Protein AF-C9E0E5-F1 (afdb_monomer_lite)

Sequence (96 aa):
LAVNFLDRFLSCMSVLRGKLQLVGTAAILLASKYEEIYPPEVDEFVYITDDTYTKRQLLRMEHLLLKVLAFDLTVPTTNQFLLQYLRRQGVCVRTE

InterPro domains:
  IPR006671 Cyclin, N-terminal [PF00134] (1-74)
  IPR013763 Cyclin-like domain [SM00385] (1-67)
  IPR036915 Cyclin-like superfamily [SSF47954] (1-73)
  IPR039361 Cyclin [PTHR10177] (1-86)

Organism: Vicugna pacos (NCBI:txid30538)

Structure (mmCIF, N/CA/C/O backbone):
data_AF-C9E0E5-F1
#
_entry.id   AF-C9E0E5-F1
#
loop_
_atom_site.group_PDB
_atom_site.id
_atom_site.type_symbol
_atom_site.label_atom_id
_atom_site.label_alt_id
_atom_site.label_comp_id
_atom_site.label_asym_id
_atom_site.label_entity_id
_atom_site.label_seq_id
_atom_site.pdbx_PDB_ins_code
_atom_site.Cartn_x
_atom_site.Cartn_y
_atom_site.Cartn_z
_atom_site.occupancy
_atom_site.B_iso_or_equiv
_atom_site.auth_seq_id
_atom_site.auth_comp_id
_atom_site.auth_asym_id
_atom_site.auth_atom_id
_atom_site.pdbx_PDB_model_num
ATOM 1 N N . LEU A 1 1 ? 3.155 -0.765 -7.434 1.00 96.12 1 LEU A N 1
ATOM 2 C CA . LEU A 1 1 ? 2.494 -2.020 -7.018 1.00 96.12 1 LEU A CA 1
ATOM 3 C C . LEU A 1 1 ? 1.277 -1.765 -6.124 1.00 96.12 1 LEU A C 1
ATOM 5 O O . LEU A 1 1 ? 0.192 -2.186 -6.496 1.00 96.12 1 LEU A O 1
ATOM 9 N N . ALA A 1 2 ? 1.410 -0.997 -5.035 1.00 97.94 2 ALA A N 1
ATOM 10 C CA . ALA A 1 2 ? 0.301 -0.670 -4.121 1.00 97.94 2 ALA A CA 1
ATOM 11 C C . ALA A 1 2 ? -0.988 -0.183 -4.813 1.00 97.94 2 ALA A C 1
ATOM 13 O O . ALA A 1 2 ? -2.068 -0.667 -4.498 1.00 97.94 2 ALA A O 1
ATOM 14 N N . VAL A 1 3 ? -0.876 0.721 -5.796 1.00 97.81 3 VAL A N 1
ATOM 15 C CA . VAL A 1 3 ? -2.030 1.213 -6.576 1.00 97.81 3 VAL A CA 1
ATOM 16 C C . VAL A 1 3 ? -2.761 0.069 -7.289 1.00 97.81 3 VAL A C 1
ATOM 18 O O . VAL A 1 3 ? -3.976 -0.019 -7.204 1.00 97.81 3 VAL A O 1
ATOM 21 N N . ASN A 1 4 ? -2.033 -0.875 -7.898 1.00 97.88 4 ASN A N 1
ATOM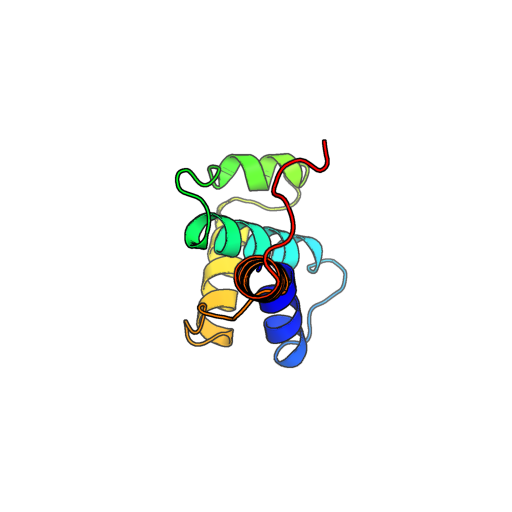 22 C CA . ASN A 1 4 ? -2.648 -2.040 -8.539 1.00 97.88 4 ASN A CA 1
ATOM 23 C C . ASN A 1 4 ? -3.409 -2.915 -7.529 1.00 97.88 4 ASN A C 1
ATOM 25 O O . ASN A 1 4 ? -4.515 -3.362 -7.822 1.00 97.88 4 ASN A O 1
ATOM 29 N N . PHE A 1 5 ? -2.838 -3.136 -6.342 1.00 98.25 5 PHE A N 1
ATOM 30 C CA . PHE A 1 5 ? -3.506 -3.877 -5.270 1.00 98.25 5 PHE A CA 1
ATOM 31 C C . PHE A 1 5 ? -4.769 -3.164 -4.789 1.00 98.25 5 PHE A C 1
ATOM 33 O O . PHE A 1 5 ? -5.802 -3.810 -4.622 1.00 98.25 5 PHE A O 1
ATOM 40 N N . LEU A 1 6 ? -4.702 -1.844 -4.607 1.00 98.31 6 LEU A N 1
ATOM 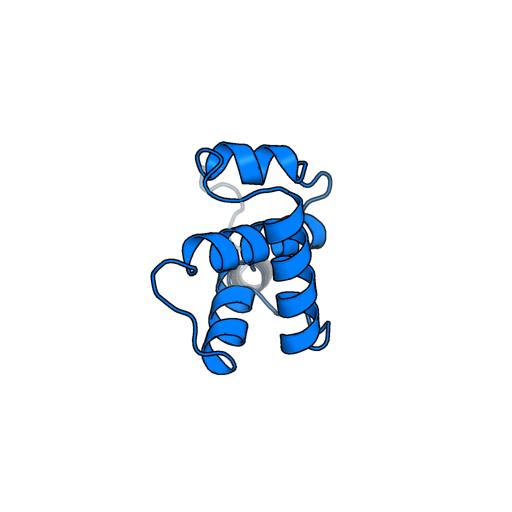41 C CA . LEU A 1 6 ? -5.840 -1.022 -4.213 1.00 98.31 6 LEU A CA 1
ATOM 42 C C . LEU A 1 6 ? -6.960 -1.078 -5.259 1.00 98.31 6 LEU A C 1
ATOM 44 O O . LEU A 1 6 ? -8.099 -1.368 -4.902 1.00 98.31 6 LEU A O 1
ATOM 48 N N . ASP A 1 7 ? -6.643 -0.869 -6.536 1.00 97.88 7 ASP A N 1
ATOM 49 C CA . ASP A 1 7 ? -7.629 -0.855 -7.621 1.00 97.88 7 ASP A CA 1
ATOM 50 C C . ASP A 1 7 ? -8.310 -2.220 -7.789 1.00 97.88 7 ASP A C 1
ATOM 52 O O . ASP A 1 7 ? -9.536 -2.297 -7.870 1.00 97.88 7 ASP A O 1
ATOM 56 N N . ARG A 1 8 ? -7.536 -3.318 -7.771 1.00 98.00 8 ARG A N 1
ATOM 57 C CA . ARG A 1 8 ? -8.073 -4.693 -7.818 1.00 98.00 8 ARG A CA 1
ATOM 58 C C . ARG A 1 8 ? -8.909 -5.039 -6.593 1.00 98.00 8 ARG A C 1
ATOM 60 O O . ARG A 1 8 ? -9.854 -5.814 -6.685 1.00 98.00 8 ARG A O 1
ATOM 67 N N . PHE A 1 9 ? -8.556 -4.502 -5.430 1.00 98.31 9 PHE A N 1
ATOM 68 C CA . PHE A 1 9 ? -9.351 -4.703 -4.229 1.00 98.31 9 PHE A CA 1
ATOM 69 C C . PHE A 1 9 ? -10.691 -3.962 -4.330 1.00 98.31 9 PHE A C 1
ATOM 71 O O . PHE A 1 9 ? -11.744 -4.550 -4.085 1.00 98.31 9 PHE A O 1
ATOM 78 N N . LEU A 1 10 ? -10.659 -2.687 -4.725 1.00 98.00 10 LEU A N 1
ATOM 79 C CA . LEU A 1 10 ? -11.842 -1.832 -4.846 1.00 98.00 10 LEU A CA 1
ATOM 80 C C . LEU A 1 10 ? -12.770 -2.234 -6.000 1.00 98.00 10 LEU A C 1
ATOM 82 O O . LEU A 1 10 ? -13.964 -1.949 -5.934 1.00 98.00 10 LEU A O 1
ATOM 86 N N . SER A 1 11 ? -12.269 -2.928 -7.025 1.00 97.62 11 SER A N 1
ATOM 87 C CA . SER A 1 11 ? -13.122 -3.487 -8.081 1.00 97.62 11 SER A CA 1
ATOM 88 C C . SER A 1 11 ? -13.984 -4.661 -7.598 1.00 97.62 11 SER A C 1
ATOM 90 O O . SER A 1 11 ? -15.047 -4.909 -8.165 1.00 97.62 11 SER A O 1
ATOM 92 N N . CYS A 1 12 ? -13.559 -5.356 -6.538 1.00 96.31 12 CYS A N 1
ATOM 93 C CA . CYS A 1 12 ? -14.267 -6.497 -5.950 1.00 96.31 12 CYS A CA 1
ATOM 94 C C . CYS A 1 12 ? -15.038 -6.141 -4.668 1.00 96.31 12 CYS A C 1
ATOM 96 O O . CYS A 1 12 ? -15.969 -6.853 -4.293 1.00 96.31 12 CYS A O 1
ATOM 98 N N . MET A 1 13 ? -14.645 -5.074 -3.967 1.00 94.69 13 MET A N 1
ATOM 99 C CA . MET A 1 13 ? -15.151 -4.723 -2.639 1.00 94.69 13 MET A CA 1
ATOM 100 C C . MET A 1 13 ? -15.620 -3.269 -2.581 1.00 94.69 13 MET A C 1
ATOM 102 O O . MET A 1 13 ? -14.850 -2.343 -2.822 1.00 94.69 13 MET A O 1
ATOM 106 N N . SER A 1 14 ? -16.861 -3.053 -2.140 1.00 95.31 14 SER A N 1
ATOM 107 C CA . SER A 1 14 ? -17.342 -1.710 -1.805 1.00 95.31 14 SER A CA 1
ATOM 108 C C . SER A 1 14 ? -16.814 -1.281 -0.435 1.00 95.31 14 SER A C 1
ATOM 110 O O . SER A 1 14 ? -17.072 -1.936 0.578 1.00 95.31 14 SER A O 1
ATOM 112 N N . VAL A 1 15 ? -16.091 -0.162 -0.392 1.00 96.00 15 VAL A N 1
ATOM 113 C CA . VAL A 1 15 ? -15.460 0.369 0.822 1.00 96.00 15 VAL A CA 1
ATOM 114 C C . VAL A 1 15 ? -16.011 1.755 1.132 1.00 96.00 15 VAL A C 1
ATOM 116 O O . VAL A 1 15 ? -16.059 2.635 0.277 1.00 96.00 15 VAL A O 1
ATOM 119 N N . LEU A 1 16 ? -16.400 1.975 2.389 1.00 96.62 16 LEU A N 1
ATOM 120 C CA . LEU A 1 16 ? -16.826 3.292 2.860 1.00 96.62 16 LEU A CA 1
ATOM 121 C C . LEU A 1 16 ? -15.667 4.292 2.796 1.00 96.62 16 LEU A C 1
ATOM 123 O O . LEU A 1 16 ? -14.539 3.960 3.158 1.00 96.62 16 LEU A O 1
ATOM 127 N N . ARG A 1 17 ? -15.958 5.554 2.458 1.00 95.94 17 ARG A N 1
ATOM 128 C CA . ARG A 1 17 ? -14.951 6.629 2.365 1.00 95.94 17 ARG A CA 1
ATO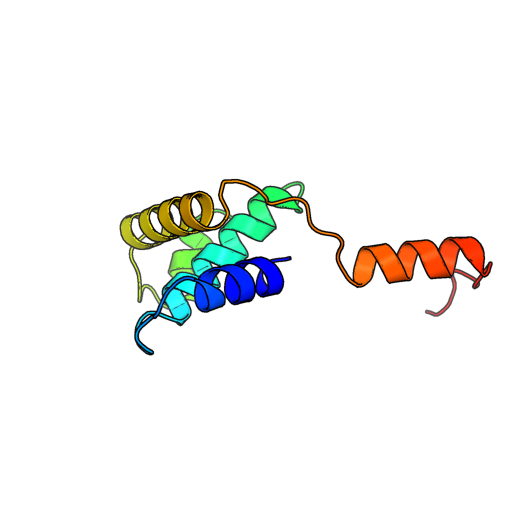M 129 C C . ARG A 1 17 ? -14.036 6.706 3.592 1.00 95.94 17 ARG A C 1
ATOM 131 O O . ARG A 1 17 ? -12.825 6.818 3.445 1.00 95.94 17 ARG A O 1
ATOM 138 N N . GLY A 1 18 ? -14.601 6.576 4.795 1.00 95.75 18 GLY A N 1
ATOM 139 C CA . GLY A 1 18 ? -13.855 6.599 6.061 1.00 95.75 18 GLY A CA 1
ATOM 140 C C . GLY A 1 18 ? -12.937 5.394 6.307 1.00 95.75 18 GLY A C 1
ATOM 141 O O . GLY A 1 18 ? -12.294 5.335 7.343 1.00 95.75 18 GLY A O 1
ATOM 142 N N . LYS A 1 19 ? -12.892 4.414 5.399 1.00 96.38 19 LYS A N 1
ATOM 143 C CA . LYS A 1 19 ? -11.990 3.255 5.447 1.00 96.38 19 LYS A CA 1
ATOM 144 C C . LYS A 1 19 ? -10.991 3.229 4.293 1.00 96.38 19 LYS A C 1
ATOM 146 O O . LYS A 1 19 ? -10.114 2.373 4.296 1.00 96.38 19 LYS A O 1
ATOM 151 N N . LEU A 1 20 ? -11.071 4.163 3.341 1.00 97.12 20 LEU A N 1
ATOM 152 C CA . LEU A 1 20 ? -10.163 4.189 2.191 1.00 97.12 20 LEU A CA 1
ATOM 153 C C . LEU A 1 20 ? -8.702 4.372 2.607 1.00 97.12 20 LEU A C 1
ATOM 155 O O . LEU A 1 20 ? -7.839 3.705 2.049 1.00 97.12 20 LEU A O 1
ATOM 159 N N . GLN A 1 21 ? -8.427 5.196 3.624 1.00 97.81 21 GLN A N 1
ATOM 160 C CA . GLN A 1 21 ?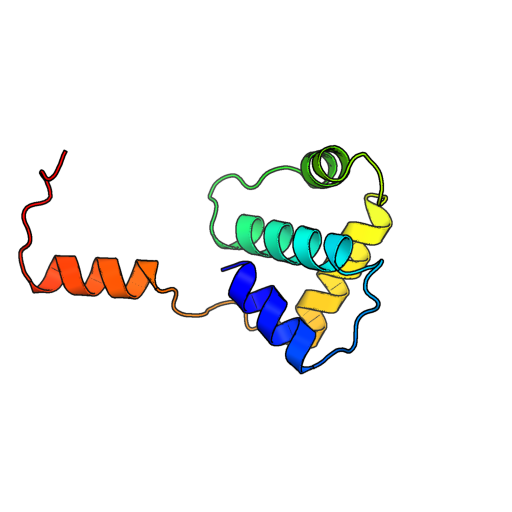 -7.069 5.351 4.154 1.00 97.81 21 GLN A CA 1
ATOM 161 C C . GLN A 1 21 ? -6.541 4.025 4.722 1.00 97.81 21 GLN A C 1
ATOM 163 O O . GLN A 1 21 ? -5.430 3.641 4.394 1.00 97.81 21 GLN A O 1
ATOM 168 N N . LEU A 1 22 ? -7.352 3.269 5.474 1.00 98.06 22 LEU A N 1
ATOM 169 C CA . LEU A 1 22 ? -6.958 1.950 5.987 1.00 98.06 22 LEU A CA 1
ATOM 170 C C . LEU A 1 22 ? -6.628 0.960 4.862 1.00 98.06 22 LEU A C 1
ATOM 172 O O . LEU A 1 22 ? -5.624 0.257 4.941 1.00 98.06 22 LEU A O 1
ATOM 176 N N . VAL A 1 23 ? -7.468 0.894 3.822 1.00 98.06 23 VAL A N 1
ATOM 177 C CA . VAL A 1 23 ? -7.233 0.005 2.670 1.00 98.06 23 VAL A CA 1
ATOM 178 C C . VAL A 1 23 ? -5.982 0.433 1.905 1.00 98.06 23 VAL A C 1
ATOM 180 O O . VAL A 1 23 ? -5.158 -0.413 1.572 1.00 98.06 23 VAL A O 1
ATOM 183 N N . GLY A 1 24 ? -5.814 1.736 1.671 1.00 98.12 24 GLY A N 1
ATOM 184 C CA . GLY A 1 24 ? -4.641 2.297 1.004 1.00 98.12 24 GLY A CA 1
ATOM 185 C C . GLY A 1 24 ? -3.352 1.997 1.765 1.00 98.12 24 GLY A C 1
ATOM 186 O O . GLY A 1 24 ? -2.419 1.450 1.187 1.00 98.12 24 GLY A O 1
ATOM 187 N N . THR A 1 25 ? -3.320 2.259 3.072 1.00 98.25 25 THR A N 1
ATOM 188 C CA . THR A 1 25 ? -2.161 1.953 3.920 1.00 98.25 25 THR A CA 1
ATOM 189 C C . THR A 1 25 ? -1.857 0.455 3.935 1.00 98.25 25 THR A C 1
ATOM 191 O O . THR A 1 25 ? -0.697 0.072 3.815 1.00 98.25 25 THR A O 1
ATOM 194 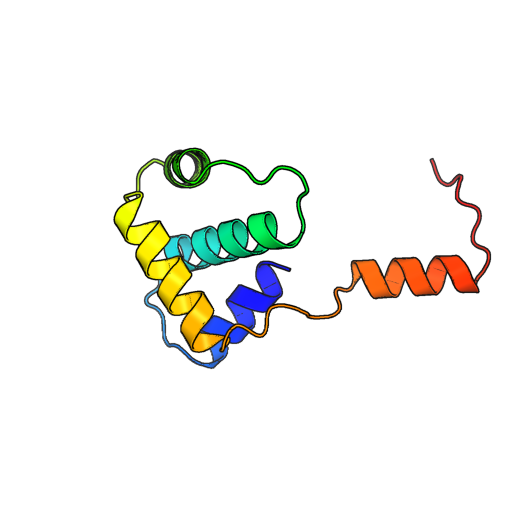N N . ALA A 1 26 ? -2.875 -0.412 3.998 1.00 98.31 26 ALA A N 1
ATOM 195 C CA . ALA A 1 26 ? -2.679 -1.860 3.906 1.00 98.31 26 ALA A CA 1
ATOM 196 C C . ALA A 1 26 ? -2.120 -2.295 2.538 1.00 98.31 26 ALA A C 1
ATOM 198 O O . ALA A 1 26 ? -1.272 -3.182 2.478 1.00 98.31 26 ALA A O 1
ATOM 199 N N . ALA A 1 27 ? -2.561 -1.669 1.443 1.00 98.44 27 ALA A N 1
ATOM 200 C CA . ALA A 1 27 ? -2.041 -1.937 0.104 1.00 98.44 27 ALA A CA 1
ATOM 201 C C . ALA A 1 27 ? -0.570 -1.511 -0.043 1.00 98.44 27 ALA A C 1
ATOM 203 O O . ALA A 1 27 ? 0.203 -2.213 -0.695 1.00 98.44 27 ALA A O 1
ATOM 204 N N . ILE A 1 28 ? -0.177 -0.387 0.569 1.00 98.31 28 ILE A N 1
ATOM 205 C CA . ILE A 1 28 ? 1.217 0.081 0.590 1.00 98.31 28 ILE A CA 1
ATOM 206 C C . ILE A 1 28 ? 2.080 -0.857 1.439 1.00 98.31 28 ILE A C 1
ATOM 208 O O . ILE A 1 28 ? 3.109 -1.303 0.946 1.00 98.31 28 ILE A O 1
ATOM 212 N N . LEU A 1 29 ? 1.629 -1.225 2.644 1.00 98.31 29 LEU A N 1
ATOM 213 C CA . LEU A 1 29 ? 2.302 -2.207 3.505 1.00 98.31 29 LEU A CA 1
ATOM 214 C C . LEU A 1 29 ? 2.529 -3.542 2.779 1.00 98.31 29 LEU A C 1
ATOM 216 O O . LEU A 1 29 ? 3.604 -4.130 2.862 1.00 98.31 29 LEU A O 1
ATOM 220 N N . LEU A 1 30 ? 1.519 -4.031 2.056 1.00 98.19 30 LEU A N 1
ATOM 221 C CA . LEU A 1 30 ? 1.642 -5.282 1.314 1.00 98.19 30 LEU A CA 1
ATOM 222 C C . LEU A 1 30 ? 2.623 -5.153 0.140 1.00 98.19 30 LEU A C 1
ATOM 224 O O . LEU A 1 30 ? 3.398 -6.068 -0.122 1.00 98.19 30 LEU A O 1
ATOM 228 N N . ALA A 1 31 ? 2.595 -4.024 -0.569 1.00 98.06 31 ALA A N 1
ATOM 229 C CA . ALA A 1 31 ? 3.504 -3.767 -1.677 1.00 98.06 31 ALA A CA 1
ATOM 230 C C . ALA A 1 31 ? 4.959 -3.592 -1.223 1.00 98.06 31 ALA A C 1
ATOM 232 O O . ALA A 1 31 ? 5.845 -4.107 -1.901 1.00 98.06 31 ALA A O 1
ATOM 233 N N . SER A 1 32 ? 5.210 -2.916 -0.096 1.00 98.00 32 SER A N 1
ATOM 234 C CA . SER A 1 32 ? 6.565 -2.762 0.443 1.00 98.00 32 SER A CA 1
ATOM 235 C C . SER A 1 32 ? 7.133 -4.114 0.858 1.00 98.00 32 SER A C 1
ATOM 237 O O . SER A 1 32 ? 8.228 -4.462 0.432 1.00 98.00 32 SER A O 1
ATOM 239 N N . LYS A 1 33 ? 6.354 -4.948 1.564 1.00 97.31 33 LYS A N 1
ATOM 240 C CA . LYS A 1 33 ? 6.744 -6.334 1.891 1.00 97.31 33 LYS A CA 1
ATOM 241 C C . LYS A 1 33 ? 7.076 -7.188 0.666 1.00 97.31 33 LYS A C 1
ATOM 243 O O . LYS A 1 33 ? 7.795 -8.173 0.803 1.00 97.31 33 LYS A O 1
ATOM 248 N N . TYR A 1 34 ? 6.502 -6.863 -0.490 1.00 96.81 34 TYR A N 1
ATOM 249 C CA . TYR A 1 34 ? 6.680 -7.629 -1.718 1.00 96.81 34 TYR A CA 1
ATOM 250 C C . TYR A 1 34 ? 7.877 -7.156 -2.564 1.00 96.81 34 TYR A C 1
ATOM 252 O O . TYR A 1 34 ? 8.583 -7.989 -3.125 1.00 96.81 34 TYR A O 1
ATOM 260 N N . GLU A 1 35 ? 8.102 -5.843 -2.680 1.00 95.50 35 GLU A N 1
ATOM 261 C CA . GLU A 1 35 ? 9.135 -5.265 -3.563 1.00 95.50 35 GLU A CA 1
ATOM 262 C C . GLU A 1 35 ? 10.415 -4.835 -2.832 1.00 95.50 35 GLU A C 1
ATOM 264 O O . GLU A 1 35 ? 11.491 -4.843 -3.430 1.00 95.50 35 GLU A O 1
ATOM 269 N N . GLU A 1 36 ? 10.331 -4.415 -1.569 1.00 96.06 36 GLU A N 1
ATOM 270 C CA . GLU A 1 36 ? 11.476 -3.842 -0.860 1.00 96.06 36 GLU A CA 1
ATOM 271 C C . GLU A 1 36 ? 12.329 -4.923 -0.193 1.00 96.06 36 GLU A C 1
ATOM 273 O O . GLU A 1 36 ? 11.824 -5.885 0.382 1.00 96.06 36 GLU A O 1
ATOM 278 N N . ILE A 1 37 ? 13.652 -4.729 -0.218 1.00 97.44 37 ILE A N 1
ATOM 279 C CA . ILE A 1 37 ? 14.598 -5.598 0.503 1.00 97.44 37 ILE A CA 1
ATOM 280 C C . ILE A 1 37 ? 14.382 -5.469 2.019 1.00 97.44 37 ILE A C 1
ATOM 282 O O . ILE A 1 37 ? 14.462 -6.455 2.750 1.00 97.44 37 ILE A O 1
ATOM 286 N N . TYR A 1 38 ? 14.100 -4.247 2.475 1.00 97.44 38 TYR A N 1
ATOM 287 C CA . TYR A 1 38 ? 13.888 -3.897 3.876 1.00 97.44 38 TYR A CA 1
ATOM 288 C C . TYR A 1 38 ? 12.598 -3.080 4.000 1.00 97.44 38 TYR A C 1
ATOM 290 O O . TYR A 1 38 ? 12.663 -1.852 4.001 1.00 97.44 38 TYR A O 1
ATOM 298 N N . PRO A 1 39 ? 11.428 -3.737 4.050 1.00 97.44 39 PRO A N 1
ATOM 299 C CA . PRO A 1 39 ? 10.164 -3.030 4.189 1.00 97.44 39 PRO A CA 1
ATOM 300 C C . PRO A 1 39 ? 10.060 -2.343 5.565 1.00 97.44 39 PRO A C 1
ATOM 302 O O . PRO A 1 39 ? 10.553 -2.904 6.549 1.00 97.44 39 PRO A O 1
ATOM 305 N N . PRO A 1 40 ? 9.364 -1.193 5.670 1.00 97.19 40 PRO A N 1
ATOM 306 C CA . PRO A 1 40 ? 9.112 -0.526 6.945 1.00 97.19 40 PRO A CA 1
ATOM 307 C C . PRO A 1 40 ? 8.296 -1.394 7.904 1.00 97.19 40 PRO A C 1
ATOM 309 O O . PRO A 1 40 ? 7.495 -2.243 7.483 1.00 97.19 40 PRO A O 1
ATOM 312 N N . GLU A 1 41 ? 8.438 -1.149 9.205 1.00 97.25 41 GLU A N 1
ATOM 313 C CA . GLU A 1 41 ? 7.643 -1.864 10.198 1.00 97.25 41 GLU A CA 1
ATOM 314 C C . GLU A 1 41 ? 6.174 -1.422 10.181 1.00 97.25 41 GLU A C 1
ATOM 316 O O . GLU A 1 41 ? 5.821 -0.294 9.841 1.00 97.25 41 GLU A O 1
ATOM 321 N N . VAL A 1 42 ? 5.273 -2.311 10.610 1.00 97.44 42 VAL A N 1
ATOM 322 C CA . VAL A 1 42 ? 3.826 -2.023 10.655 1.00 97.44 42 VAL A CA 1
ATOM 323 C C . VAL A 1 42 ? 3.518 -0.790 11.515 1.00 97.44 42 VAL A C 1
ATOM 325 O O . VAL A 1 42 ? 2.561 -0.071 11.232 1.00 97.44 42 VAL A O 1
ATOM 328 N N . ASP A 1 43 ? 4.322 -0.540 12.548 1.00 97.50 43 ASP A N 1
ATOM 329 C CA . ASP A 1 43 ? 4.127 0.583 13.465 1.00 97.50 43 ASP A CA 1
ATOM 330 C C . ASP A 1 43 ? 4.445 1.935 12.797 1.00 97.50 43 ASP A C 1
ATOM 332 O O . ASP A 1 43 ? 3.789 2.928 13.104 1.00 97.50 43 ASP A O 1
ATOM 336 N N . GLU A 1 44 ? 5.331 1.971 11.795 1.00 97.25 44 GLU A N 1
ATOM 337 C CA . GLU A 1 44 ? 5.571 3.174 10.982 1.00 97.25 44 GLU A CA 1
ATOM 338 C C . GLU A 1 44 ? 4.339 3.538 10.144 1.00 97.25 44 GLU A C 1
ATOM 340 O O . GLU A 1 44 ? 3.968 4.706 10.032 1.00 97.25 44 GLU A O 1
ATOM 345 N N . PHE A 1 45 ? 3.642 2.538 9.601 1.00 97.62 45 PHE A N 1
ATOM 346 C CA . PHE A 1 45 ? 2.406 2.763 8.850 1.00 97.62 45 PHE A CA 1
ATOM 347 C C . PHE A 1 45 ? 1.253 3.233 9.737 1.00 97.62 45 PHE A C 1
ATOM 349 O O . PHE A 1 45 ? 0.432 4.035 9.294 1.00 97.62 45 PHE A O 1
ATOM 356 N N . VAL A 1 46 ? 1.183 2.745 10.978 1.00 97.44 46 VAL A N 1
ATOM 357 C CA . VAL A 1 46 ? 0.225 3.236 11.978 1.00 97.44 46 VAL A CA 1
ATOM 358 C C . VAL A 1 46 ? 0.509 4.709 12.284 1.00 97.44 46 VAL A C 1
ATOM 360 O O . VAL A 1 46 ? -0.398 5.537 12.164 1.00 97.44 46 VAL A O 1
ATOM 363 N N . TYR A 1 47 ? 1.776 5.043 12.538 1.00 96.81 47 TYR A N 1
ATOM 364 C CA . TYR A 1 47 ? 2.229 6.406 12.809 1.00 96.81 47 TYR A CA 1
ATOM 365 C C . TYR A 1 47 ? 1.932 7.381 11.656 1.00 96.81 47 TYR A C 1
ATOM 367 O O . TYR A 1 47 ? 1.366 8.447 11.881 1.00 96.81 47 TYR A O 1
ATOM 375 N N . ILE A 1 48 ? 2.217 7.011 10.401 1.00 94.38 48 ILE A N 1
ATOM 376 C CA . ILE A 1 48 ? 1.947 7.863 9.221 1.00 94.38 48 ILE A CA 1
ATOM 377 C C . ILE A 1 48 ? 0.445 8.133 9.037 1.00 94.38 48 ILE A C 1
ATOM 379 O O . ILE A 1 48 ? 0.053 9.138 8.440 1.00 94.38 48 ILE A O 1
ATOM 383 N N . THR A 1 49 ? -0.418 7.255 9.556 1.00 94.12 49 THR A N 1
ATOM 384 C CA . THR A 1 49 ? -1.869 7.483 9.574 1.00 94.12 49 THR A CA 1
ATOM 385 C C . THR A 1 49 ? -2.354 8.303 10.771 1.00 94.12 49 THR A C 1
ATOM 387 O O . THR A 1 49 ? -3.561 8.334 11.003 1.00 94.12 49 THR A O 1
ATOM 390 N N . ASP A 1 50 ? -1.460 8.965 11.512 1.00 95.25 50 ASP A N 1
ATOM 391 C CA . ASP A 1 50 ? -1.776 9.749 12.717 1.00 95.25 50 ASP A CA 1
ATOM 392 C C . ASP A 1 50 ? -2.555 8.919 13.751 1.00 95.25 50 ASP A C 1
ATOM 394 O O . ASP A 1 50 ? -3.592 9.331 14.264 1.00 95.25 50 ASP A O 1
ATOM 398 N N . ASP A 1 51 ? -2.138 7.659 13.936 1.00 94.50 51 ASP A N 1
ATOM 399 C CA . ASP A 1 51 ? -2.780 6.679 14.822 1.00 94.50 51 ASP A CA 1
ATOM 400 C C . ASP A 1 51 ? -4.292 6.468 14.574 1.00 94.50 51 ASP A C 1
ATOM 402 O O . ASP A 1 51 ? -4.996 5.857 15.384 1.00 94.50 51 ASP A O 1
ATOM 406 N N . THR A 1 52 ? -4.804 6.892 13.408 1.00 96.50 52 THR A N 1
ATOM 407 C CA . THR A 1 52 ? -6.218 6.741 13.018 1.00 96.50 52 THR A CA 1
ATOM 408 C C . THR A 1 52 ? -6.645 5.269 13.027 1.00 96.50 52 THR A C 1
ATOM 410 O O . THR A 1 52 ? -7.819 4.944 13.246 1.00 96.50 52 THR A O 1
ATOM 413 N N . TYR A 1 53 ? -5.695 4.357 12.798 1.00 96.44 53 TYR A N 1
ATOM 414 C CA . TYR A 1 53 ? -5.917 2.919 12.831 1.00 96.44 53 TYR A CA 1
ATOM 415 C C . TYR A 1 53 ? -4.890 2.207 13.696 1.00 96.44 53 TYR A C 1
ATOM 417 O O . TYR A 1 53 ? -3.691 2.412 13.588 1.00 96.44 53 TYR A O 1
ATOM 425 N N . THR A 1 54 ? -5.367 1.255 14.488 1.00 97.75 54 THR A N 1
ATOM 426 C CA . THR A 1 54 ? -4.502 0.380 15.284 1.00 97.75 54 THR A CA 1
ATOM 427 C C . THR A 1 54 ? -3.764 -0.639 14.409 1.00 97.75 54 THR A C 1
ATOM 429 O O . THR A 1 54 ? -4.305 -1.127 13.410 1.00 97.75 54 THR A O 1
ATOM 432 N N . LYS A 1 55 ? -2.592 -1.101 14.867 1.00 97.94 55 LYS A N 1
ATOM 433 C CA . LYS A 1 55 ? -1.833 -2.218 14.265 1.00 97.94 55 LYS A CA 1
ATOM 434 C C . LYS A 1 55 ? -2.714 -3.425 13.927 1.00 97.94 55 LYS A C 1
ATOM 436 O O . LYS A 1 55 ? -2.633 -4.002 12.846 1.00 97.94 55 LYS A O 1
ATOM 441 N N . ARG A 1 56 ? -3.626 -3.789 14.836 1.00 98.12 56 ARG A N 1
ATOM 442 C CA . ARG A 1 56 ? -4.556 -4.915 14.648 1.00 98.12 56 ARG A CA 1
ATOM 443 C C . ARG A 1 56 ? -5.545 -4.678 13.506 1.00 98.12 56 ARG A C 1
ATOM 445 O O . ARG A 1 56 ? -5.896 -5.629 12.810 1.00 98.12 56 ARG A O 1
ATOM 452 N N . GLN A 1 57 ? -6.034 -3.451 13.330 1.00 97.81 57 GLN A N 1
ATOM 453 C CA . GLN A 1 57 ? -6.913 -3.106 12.209 1.00 97.81 57 GLN A CA 1
ATOM 454 C C . GLN A 1 57 ? -6.153 -3.166 10.886 1.00 97.81 57 GLN A C 1
ATOM 456 O O . GLN A 1 57 ? -6.670 -3.750 9.935 1.00 97.81 57 GLN A O 1
ATOM 461 N N . LEU A 1 58 ? -4.923 -2.648 10.855 1.00 98.19 58 LEU A N 1
ATOM 462 C CA . LEU A 1 58 ? -4.073 -2.676 9.669 1.00 98.19 58 LEU A CA 1
ATOM 463 C C . LEU A 1 58 ? -3.753 -4.113 9.231 1.00 98.19 58 LEU A C 1
ATOM 465 O O . LEU A 1 58 ? -4.011 -4.476 8.088 1.00 98.19 58 LEU A O 1
ATOM 469 N N . LEU A 1 59 ? -3.332 -4.978 10.160 1.00 98.31 59 LEU A N 1
ATOM 470 C CA . LEU A 1 59 ? -3.059 -6.395 9.874 1.00 98.31 59 LEU A CA 1
ATOM 471 C C . LEU A 1 59 ? -4.309 -7.183 9.456 1.00 98.31 59 LEU A C 1
ATOM 473 O O . LEU A 1 59 ? -4.230 -8.113 8.653 1.00 98.31 59 LEU A O 1
ATOM 477 N N . ARG A 1 60 ? -5.488 -6.846 9.991 1.00 98.38 60 ARG A N 1
ATOM 478 C CA . ARG A 1 60 ? -6.752 -7.448 9.532 1.00 98.38 60 ARG A CA 1
ATOM 479 C C . ARG A 1 60 ? -7.090 -7.022 8.110 1.00 98.38 60 ARG A C 1
ATOM 481 O O . ARG A 1 60 ? -7.565 -7.852 7.338 1.00 98.38 60 ARG A O 1
ATOM 488 N N . MET A 1 61 ? -6.856 -5.753 7.784 1.00 98.12 61 MET A N 1
ATOM 489 C CA . MET A 1 61 ? -7.080 -5.239 6.441 1.00 98.12 61 MET A CA 1
ATOM 490 C C . MET A 1 61 ? -6.119 -5.883 5.442 1.00 98.12 61 MET A C 1
ATOM 492 O O . MET A 1 61 ? -6.570 -6.343 4.401 1.00 98.12 61 MET A O 1
ATOM 496 N N . GLU A 1 62 ? -4.837 -6.014 5.786 1.00 98.31 62 GLU A N 1
ATOM 497 C CA . GLU A 1 62 ? -3.846 -6.736 4.978 1.00 98.31 62 GLU A CA 1
ATOM 498 C C . GLU A 1 62 ? -4.298 -8.172 4.669 1.00 98.31 62 GLU A C 1
ATOM 500 O O . GLU A 1 62 ? -4.330 -8.575 3.508 1.00 98.31 62 GLU A O 1
ATOM 505 N N . HIS A 1 63 ? -4.735 -8.931 5.681 1.00 98.25 63 HIS A N 1
ATOM 506 C CA . HIS A 1 63 ? -5.257 -10.286 5.471 1.00 98.25 63 HIS A CA 1
ATOM 507 C C . HIS A 1 63 ? -6.481 -10.325 4.551 1.00 98.25 63 HIS A C 1
ATOM 509 O O . HIS A 1 63 ? -6.628 -11.256 3.760 1.00 98.25 63 HIS A O 1
ATOM 515 N N . LEU A 1 64 ? -7.388 -9.352 4.667 1.00 98.19 64 LEU A N 1
ATOM 516 C CA . LEU A 1 64 ? -8.549 -9.260 3.784 1.00 98.19 64 LEU A CA 1
ATOM 517 C C . LEU A 1 64 ? -8.117 -8.951 2.345 1.00 98.19 64 LEU A C 1
ATOM 519 O O . LEU A 1 64 ? -8.634 -9.561 1.412 1.00 98.19 64 LEU A O 1
ATOM 523 N N . LEU A 1 65 ? -7.146 -8.055 2.180 1.00 98.06 65 LEU A N 1
ATOM 524 C CA . LEU A 1 65 ? -6.588 -7.671 0.888 1.00 98.06 65 LEU A CA 1
ATOM 525 C C . LEU A 1 65 ? -5.942 -8.883 0.199 1.00 98.06 65 LEU A C 1
ATOM 527 O O . LEU A 1 65 ? -6.306 -9.206 -0.928 1.00 98.06 65 LEU A O 1
ATOM 531 N N . LEU A 1 66 ? -5.104 -9.637 0.918 1.00 98.31 66 LEU A N 1
ATOM 532 C CA . LEU A 1 66 ? -4.504 -10.892 0.446 1.00 98.31 66 LEU A CA 1
ATOM 533 C C . LEU A 1 66 ? -5.545 -11.924 -0.005 1.00 98.31 66 LEU A C 1
ATOM 535 O O . LEU A 1 66 ? -5.384 -12.549 -1.054 1.00 98.31 66 LEU A O 1
ATOM 539 N N . LYS A 1 67 ? -6.627 -12.091 0.766 1.00 98.12 67 LYS A N 1
ATOM 540 C CA . LYS A 1 67 ? -7.715 -13.019 0.426 1.00 98.12 67 LYS A CA 1
ATOM 541 C C . LYS A 1 67 ? -8.452 -12.609 -0.844 1.00 98.12 67 LYS A C 1
ATOM 543 O O . LYS A 1 67 ? -8.701 -13.463 -1.686 1.00 98.12 67 LYS A O 1
ATOM 548 N N . VAL A 1 68 ? -8.796 -11.328 -0.984 1.00 97.81 68 VAL A N 1
ATOM 549 C CA . VAL A 1 68 ? -9.512 -10.815 -2.166 1.00 97.81 68 VAL A CA 1
ATOM 550 C C . VAL A 1 68 ? -8.641 -10.895 -3.418 1.00 97.81 68 VAL A C 1
ATOM 552 O O . VAL A 1 68 ? -9.141 -11.245 -4.481 1.00 97.81 68 VAL A O 1
ATOM 555 N N . LEU A 1 69 ? -7.335 -10.646 -3.292 1.00 97.31 69 LEU A N 1
ATOM 556 C CA . LEU A 1 69 ? -6.383 -10.820 -4.392 1.00 97.31 69 LEU A CA 1
ATOM 557 C C . LEU A 1 69 ? -6.010 -12.288 -4.649 1.00 97.31 69 LEU A C 1
ATOM 559 O O . LEU A 1 69 ? -5.206 -12.545 -5.537 1.00 97.31 69 LEU A O 1
ATOM 563 N N . ALA A 1 70 ? -6.544 -13.243 -3.879 1.00 97.44 70 ALA A N 1
ATOM 564 C CA . ALA A 1 70 ? -6.204 -14.664 -3.958 1.00 97.44 70 ALA A CA 1
ATOM 565 C C . ALA A 1 70 ? -4.686 -14.941 -3.913 1.00 97.44 70 ALA A C 1
ATOM 567 O O . ALA A 1 70 ? -4.206 -15.877 -4.545 1.00 97.44 70 ALA A O 1
ATOM 568 N N . PHE A 1 71 ? -3.933 -14.120 -3.167 1.00 97.38 71 PHE A N 1
ATOM 569 C CA . PHE A 1 71 ? -2.463 -14.144 -3.112 1.00 97.38 71 PHE A CA 1
ATOM 570 C C . PHE A 1 71 ? -1.756 -13.960 -4.473 1.00 97.38 71 PHE A C 1
ATOM 572 O O . PHE A 1 71 ? -0.549 -14.172 -4.573 1.00 97.38 71 PHE A O 1
ATOM 579 N N . ASP A 1 72 ? -2.465 -13.501 -5.505 1.00 97.06 72 ASP A N 1
ATOM 580 C CA . ASP A 1 72 ? -1.888 -13.146 -6.799 1.00 97.06 72 ASP A CA 1
ATOM 581 C C . ASP A 1 72 ? -1.298 -11.727 -6.742 1.00 97.06 72 ASP A C 1
ATOM 583 O O . ASP A 1 72 ? -1.966 -10.728 -7.036 1.00 97.06 72 ASP A O 1
ATOM 587 N N . LEU A 1 73 ? -0.051 -11.642 -6.269 1.00 96.06 73 LEU A N 1
ATOM 588 C CA . LEU A 1 73 ? 0.668 -10.387 -6.009 1.00 96.06 73 LEU A CA 1
ATOM 589 C C . LEU A 1 73 ? 1.646 -9.999 -7.130 1.00 96.06 73 LEU A C 1
ATOM 591 O O . LEU A 1 73 ? 2.006 -8.830 -7.263 1.00 96.06 73 LEU A O 1
ATOM 595 N N . THR A 1 74 ? 2.058 -10.962 -7.953 1.00 94.88 74 THR A N 1
ATOM 596 C CA . THR A 1 74 ? 2.963 -10.776 -9.093 1.00 94.88 74 THR A CA 1
ATOM 597 C C . THR A 1 74 ? 2.244 -10.126 -10.265 1.00 94.88 74 THR A C 1
ATOM 599 O O . THR A 1 74 ? 1.614 -10.806 -11.070 1.00 94.88 74 THR A O 1
ATOM 602 N N . VAL A 1 75 ? 2.385 -8.812 -10.415 1.00 93.50 75 VAL A N 1
ATOM 603 C CA . VAL A 1 75 ? 1.858 -8.089 -11.579 1.00 93.50 75 VAL A CA 1
ATOM 604 C C . VAL A 1 75 ? 2.947 -7.248 -12.233 1.00 93.50 75 VAL A C 1
ATOM 606 O O . VAL A 1 75 ? 3.766 -6.648 -11.530 1.00 93.50 75 VAL A O 1
ATOM 609 N N . PRO A 1 76 ? 2.966 -7.162 -13.573 1.00 93.75 76 PRO A N 1
ATOM 610 C CA . PRO A 1 76 ? 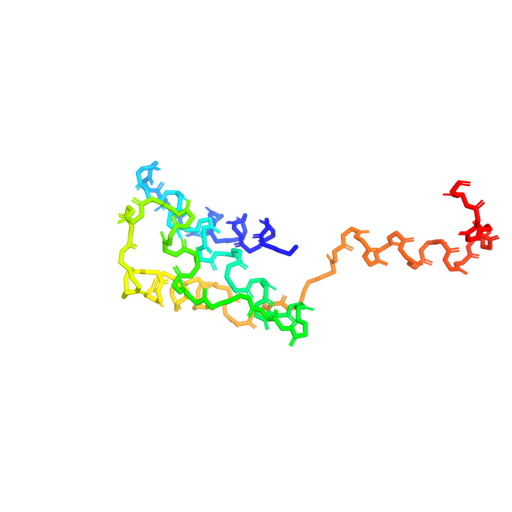3.920 -6.310 -14.243 1.00 93.75 76 PRO A CA 1
ATOM 611 C C . PRO A 1 76 ? 3.604 -4.841 -13.955 1.00 93.75 76 PRO A C 1
ATOM 613 O O . PRO A 1 76 ? 2.462 -4.394 -14.079 1.00 93.75 76 PRO A O 1
ATOM 616 N N . THR A 1 77 ? 4.620 -4.076 -13.564 1.00 94.88 77 THR A N 1
ATOM 617 C CA . THR A 1 77 ? 4.472 -2.637 -13.310 1.00 94.88 77 THR A CA 1
ATOM 618 C C . THR A 1 77 ? 4.975 -1.818 -14.491 1.00 94.88 77 THR A C 1
ATOM 620 O O . THR A 1 77 ? 5.849 -2.249 -15.243 1.00 94.88 77 THR A O 1
ATOM 623 N N . THR A 1 78 ? 4.475 -0.588 -14.637 1.00 94.56 78 THR A N 1
ATOM 624 C CA . THR A 1 78 ? 4.956 0.353 -15.663 1.00 94.56 78 THR A CA 1
ATOM 625 C C . THR A 1 78 ? 6.475 0.530 -15.614 1.00 94.56 78 THR A C 1
ATOM 627 O O . THR A 1 78 ? 7.112 0.619 -16.659 1.00 94.56 78 THR A O 1
ATOM 630 N N . ASN A 1 79 ? 7.073 0.503 -14.417 1.00 92.31 79 ASN A N 1
ATOM 631 C CA . ASN A 1 79 ? 8.523 0.575 -14.248 1.00 92.31 79 ASN A CA 1
ATOM 632 C C . ASN A 1 79 ? 9.246 -0.615 -14.906 1.00 92.31 79 ASN A C 1
ATOM 634 O O . ASN A 1 79 ? 10.235 -0.430 -15.607 1.00 92.31 79 ASN A O 1
ATOM 638 N N . GLN A 1 80 ? 8.728 -1.838 -14.756 1.00 92.94 80 GLN A N 1
ATOM 639 C CA . GLN A 1 80 ? 9.310 -3.020 -15.401 1.00 92.94 80 GLN A CA 1
ATOM 640 C C . GLN A 1 80 ? 9.241 -2.928 -16.932 1.00 92.94 80 GLN A C 1
ATOM 642 O O . GLN A 1 80 ? 10.233 -3.210 -17.606 1.00 92.94 80 GLN A O 1
ATOM 647 N N . PHE A 1 81 ? 8.111 -2.471 -17.482 1.00 94.25 81 PHE A N 1
ATOM 648 C CA . PHE A 1 81 ? 7.987 -2.227 -18.923 1.00 94.25 81 PHE A CA 1
ATOM 649 C C . PHE A 1 81 ? 8.958 -1.146 -19.409 1.00 94.25 81 PHE A C 1
ATOM 651 O O . PHE A 1 81 ? 9.620 -1.337 -20.430 1.00 94.25 81 PHE A O 1
ATOM 658 N N . LEU A 1 82 ? 9.094 -0.044 -18.665 1.00 92.69 82 LEU A N 1
ATOM 659 C CA . LEU A 1 82 ? 10.031 1.032 -18.983 1.00 92.69 82 LEU A CA 1
ATOM 660 C C . LEU A 1 82 ? 11.479 0.527 -18.996 1.00 92.69 82 LEU A C 1
ATOM 662 O O . LEU A 1 82 ? 12.202 0.753 -19.963 1.00 92.69 82 LEU A O 1
ATOM 666 N N . LEU A 1 83 ? 11.895 -0.221 -17.972 1.00 91.56 83 LEU A N 1
ATOM 667 C CA . LEU A 1 83 ? 13.235 -0.807 -17.901 1.00 91.56 83 LEU A CA 1
ATOM 668 C C . LEU A 1 83 ? 13.500 -1.772 -19.063 1.00 91.56 83 LEU A C 1
ATOM 670 O O . LEU A 1 83 ? 14.585 -1.761 -19.648 1.00 91.56 83 LEU A O 1
ATOM 674 N N . GLN A 1 84 ? 12.515 -2.595 -19.430 1.00 91.50 84 GLN A N 1
ATOM 675 C CA . GLN A 1 84 ? 12.637 -3.502 -20.568 1.00 91.50 84 GLN A CA 1
ATOM 676 C C . GLN A 1 84 ? 12.753 -2.742 -21.895 1.00 91.50 84 GLN A C 1
ATOM 678 O O . GLN A 1 84 ? 13.543 -3.133 -22.757 1.00 91.50 84 GLN A O 1
ATOM 683 N N . TYR A 1 85 ? 11.999 -1.654 -22.054 1.00 91.88 85 TYR A N 1
ATOM 684 C CA . TYR A 1 85 ? 12.076 -0.781 -23.220 1.00 91.88 85 TYR A CA 1
ATOM 685 C C . TYR A 1 85 ? 13.454 -0.115 -23.336 1.00 91.88 85 TYR A C 1
ATOM 687 O O . TYR A 1 85 ? 14.099 -0.228 -24.380 1.00 91.88 85 TYR A O 1
ATOM 695 N N . LEU A 1 86 ? 13.951 0.493 -22.253 1.00 90.44 86 LEU A N 1
ATOM 696 C CA . LEU A 1 86 ? 15.256 1.164 -22.219 1.00 90.44 86 LEU A CA 1
ATOM 697 C C . LEU A 1 86 ? 16.409 0.204 -22.540 1.00 90.44 86 LEU A C 1
ATOM 699 O O . LEU A 1 86 ? 17.283 0.539 -23.339 1.00 90.44 86 LEU A O 1
ATOM 703 N N . ARG A 1 87 ? 16.373 -1.022 -21.994 1.00 87.81 87 ARG A N 1
ATOM 704 C CA . ARG A 1 87 ? 17.366 -2.070 -22.292 1.00 87.81 87 ARG A CA 1
ATOM 705 C C . ARG A 1 87 ? 17.405 -2.458 -23.771 1.00 87.81 87 ARG A C 1
ATOM 707 O O . ARG A 1 87 ? 18.468 -2.808 -24.268 1.00 87.81 87 ARG A O 1
ATOM 714 N N . ARG A 1 88 ? 16.264 -2.431 -24.468 1.00 87.88 88 ARG A N 1
ATOM 715 C CA . ARG A 1 88 ? 16.164 -2.828 -25.885 1.00 87.88 88 ARG A CA 1
ATOM 716 C C . ARG A 1 88 ? 16.544 -1.712 -26.852 1.00 87.88 88 ARG A C 1
ATOM 718 O O . ARG A 1 88 ? 17.088 -2.003 -27.908 1.00 87.88 88 ARG A O 1
ATOM 725 N N . GLN A 1 89 ? 16.249 -0.463 -26.503 1.00 83.38 89 GLN A N 1
ATOM 726 C CA . GLN A 1 89 ? 16.476 0.698 -27.371 1.00 83.38 89 GLN A CA 1
ATOM 727 C C . GLN A 1 89 ? 17.900 1.273 -27.267 1.00 83.38 89 GLN A C 1
ATOM 729 O O . GLN A 1 89 ? 18.231 2.200 -27.998 1.00 83.38 89 GLN A O 1
ATOM 734 N N . GLY A 1 90 ? 18.750 0.749 -26.371 1.00 69.81 90 GLY A N 1
ATOM 735 C CA . GLY A 1 90 ? 20.133 1.220 -26.220 1.00 69.81 90 GLY A CA 1
ATOM 736 C C . GLY A 1 90 ? 20.231 2.676 -25.752 1.00 69.81 90 GLY A C 1
ATOM 737 O O . GLY A 1 90 ? 21.182 3.372 -26.099 1.00 69.81 90 GLY A O 1
ATOM 738 N N . VAL A 1 91 ? 19.237 3.156 -24.996 1.00 69.88 91 VAL A N 1
ATOM 739 C CA . VAL A 1 91 ? 19.228 4.529 -24.474 1.00 69.88 91 VAL A CA 1
ATOM 740 C C . VAL A 1 91 ? 20.376 4.679 -23.474 1.00 69.88 91 VAL A C 1
ATOM 742 O O . VAL A 1 91 ? 20.532 3.858 -22.569 1.00 69.88 91 VAL A O 1
ATOM 745 N N . CYS A 1 92 ? 21.205 5.708 -23.657 1.00 64.06 92 CYS A N 1
ATOM 746 C CA . CYS A 1 92 ? 22.338 5.988 -22.780 1.00 64.06 92 CYS A CA 1
ATOM 747 C C . CYS A 1 92 ? 21.858 6.182 -21.331 1.00 64.06 92 CYS A C 1
ATOM 749 O O . CYS A 1 92 ? 20.978 6.996 -21.076 1.00 64.06 92 CYS A O 1
ATOM 751 N N . VAL A 1 93 ? 22.473 5.473 -20.380 1.00 63.06 93 VAL A N 1
ATOM 752 C CA . VAL A 1 93 ? 22.121 5.497 -18.942 1.00 63.06 93 VAL A CA 1
ATOM 753 C C . VAL A 1 93 ? 22.503 6.831 -18.263 1.00 63.06 93 VAL A C 1
ATOM 755 O O . VAL A 1 93 ? 22.228 7.033 -17.090 1.00 63.06 93 VAL A O 1
ATOM 758 N N . ARG A 1 94 ? 23.139 7.760 -18.992 1.00 56.22 94 ARG A N 1
ATOM 759 C CA . ARG A 1 94 ? 23.650 9.047 -18.488 1.00 56.22 94 ARG A CA 1
ATOM 760 C C . ARG A 1 94 ? 22.756 10.238 -18.843 1.00 56.22 94 ARG A C 1
ATOM 762 O O . ARG A 1 94 ? 23.238 11.225 -19.388 1.00 56.22 94 ARG A O 1
ATOM 769 N N . THR A 1 95 ? 21.465 10.150 -18.564 1.00 57.31 95 THR A N 1
ATOM 770 C CA . THR A 1 95 ? 20.634 11.357 -18.440 1.00 57.31 95 THR A CA 1
ATOM 771 C C . THR A 1 95 ? 20.504 11.698 -16.961 1.00 57.31 95 THR A C 1
ATOM 773 O O . THR A 1 95 ? 19.460 11.456 -16.361 1.00 57.31 95 THR A O 1
ATOM 776 N N . GLU A 1 96 ? 21.605 12.186 -16.393 1.00 41.34 96 GLU A N 1
ATOM 777 C CA . GLU A 1 96 ? 21.634 13.040 -15.199 1.00 41.34 96 GLU A CA 1
ATOM 778 C C . GLU A 1 96 ? 22.165 14.409 -15.628 1.00 41.34 96 GLU A C 1
ATOM 780 O O . GLU A 1 96 ? 23.132 14.425 -16.431 1.00 41.34 96 GLU A O 1
#

Secondary structure (DSSP, 8-state):
-HHHHHHHHHHH----GGGHHHHHHHHHHHHHHHH-SSPPPHHHHHHHTTTSS-HHHHHHHHHHHHHHTTT------HHHHHHHHHHHHT--S---

Foldseek 3Di:
DLVVLLVLLVVVDPDDPLCSLLLSLLSVQVVQVVPPPDRDDLVVSCVVVVVSDDSVSSVVSNVVSCVSCVVPPDDDDPVNVVVVVCVVVVPDPPPD

Radius of gyration: 16.11 Å; chains: 1; bounding box: 41×28×43 Å

pLDDT: mean 93.67, std 10.03, range [41.34, 98.44]